Protein AF-A0A2V9ZJZ5-F1 (afdb_monomer_lite)

Radius of gyration: 17.04 Å; chains: 1; bounding box: 43×19×48 Å

pLDDT: mean 78.75, std 11.58, range [33.34, 92.88]

Sequence (158 aa):
MTIPYVQLIRSQHPTPDQVKDALLAAFSTTGESLDGSDLFRLPQSVIVFDKFEVKKVHLDGRHGWTDVSISEPSTLAGGHANLKKHSERQRLSLTWRDRDSWEITLPPDAIYLPRDIAVRILAHQLATLTDTEPKSAESKKVVLARLLKLLLEQPAAR

Structure (mmCIF, N/CA/C/O backbone):
data_AF-A0A2V9ZJZ5-F1
#
_entry.id   AF-A0A2V9ZJZ5-F1
#
loop_
_atom_site.group_PDB
_atom_site.id
_atom_site.type_symbol
_atom_site.label_atom_id
_atom_site.label_alt_id
_atom_site.label_comp_id
_atom_site.label_asym_id
_atom_site.label_entity_id
_atom_site.label_seq_id
_atom_site.pdbx_PDB_ins_code
_atom_site.Cartn_x
_atom_site.Cartn_y
_atom_site.Cartn_z
_atom_site.occupancy
_atom_site.B_iso_or_equiv
_atom_site.auth_seq_id
_atom_site.auth_comp_id
_atom_site.auth_asym_id
_atom_site.auth_atom_id
_atom_site.pdbx_PDB_model_num
ATOM 1 N N . MET A 1 1 ? 10.214 -1.611 15.076 1.00 44.72 1 MET A N 1
ATOM 2 C CA . MET A 1 1 ? 10.323 -2.324 13.787 1.00 44.72 1 MET A CA 1
ATOM 3 C C . MET A 1 1 ? 10.602 -1.297 12.704 1.00 44.72 1 MET A C 1
ATOM 5 O O . MET A 1 1 ? 9.925 -0.277 12.687 1.00 44.72 1 MET A O 1
ATOM 9 N N . THR A 1 2 ? 11.606 -1.524 11.858 1.00 46.69 2 THR A N 1
ATOM 10 C CA . THR A 1 2 ? 11.892 -0.665 10.698 1.00 46.69 2 THR A CA 1
ATOM 11 C C . THR A 1 2 ? 11.170 -1.269 9.504 1.00 46.69 2 THR A C 1
ATOM 13 O O . THR A 1 2 ? 11.517 -2.368 9.082 1.00 46.69 2 THR A O 1
ATOM 16 N N . ILE A 1 3 ? 10.136 -0.597 9.005 1.00 54.56 3 ILE A N 1
ATOM 17 C CA . ILE A 1 3 ? 9.415 -1.042 7.810 1.00 54.56 3 ILE A CA 1
ATOM 18 C C . ILE A 1 3 ? 10.317 -0.734 6.609 1.00 54.56 3 ILE A C 1
ATOM 20 O O . ILE A 1 3 ? 10.775 0.405 6.490 1.00 54.56 3 ILE A O 1
ATOM 24 N N . PRO A 1 4 ? 10.654 -1.718 5.759 1.00 54.84 4 PRO A N 1
ATOM 25 C CA . PRO A 1 4 ? 11.538 -1.477 4.632 1.00 54.84 4 PRO A CA 1
ATOM 26 C C . PRO A 1 4 ? 10.832 -0.591 3.598 1.00 54.84 4 PRO A C 1
ATOM 28 O O . PRO A 1 4 ? 9.921 -1.022 2.895 1.00 54.84 4 PRO A O 1
ATOM 31 N N . TYR A 1 5 ? 11.295 0.653 3.484 1.00 63.38 5 TYR A N 1
ATOM 32 C CA . TYR A 1 5 ? 10.848 1.623 2.473 1.00 63.38 5 TYR A CA 1
ATOM 33 C C . TYR A 1 5 ? 11.432 1.357 1.083 1.00 63.38 5 TYR A C 1
ATOM 35 O O . TYR A 1 5 ? 11.180 2.115 0.149 1.00 63.38 5 TYR A O 1
ATOM 43 N N . VAL A 1 6 ? 12.237 0.302 0.958 1.00 68.75 6 VAL A N 1
ATOM 44 C CA . VAL A 1 6 ? 12.922 -0.083 -0.269 1.00 68.75 6 VAL A CA 1
ATOM 45 C C . VAL A 1 6 ? 12.489 -1.489 -0.650 1.00 68.75 6 VAL A C 1
ATOM 47 O O . VAL A 1 6 ? 12.640 -2.414 0.148 1.00 68.75 6 VAL A O 1
ATOM 50 N N . GLN A 1 7 ? 11.953 -1.643 -1.860 1.00 79.06 7 GLN A N 1
ATOM 51 C CA . GLN A 1 7 ? 11.535 -2.939 -2.395 1.00 79.06 7 GLN A CA 1
ATOM 52 C C . GLN A 1 7 ? 12.423 -3.369 -3.552 1.00 79.06 7 GLN A C 1
ATOM 54 O O . GLN A 1 7 ? 12.624 -2.613 -4.498 1.00 79.06 7 GLN A O 1
ATOM 59 N N . LEU A 1 8 ? 12.950 -4.590 -3.467 1.00 82.31 8 LEU A N 1
ATOM 60 C CA . LEU A 1 8 ? 13.874 -5.141 -4.452 1.00 82.31 8 LEU A CA 1
ATOM 61 C C . LEU A 1 8 ? 13.121 -5.948 -5.514 1.00 82.31 8 LEU A C 1
ATOM 63 O O . LEU A 1 8 ? 12.504 -6.966 -5.203 1.00 82.31 8 LEU A O 1
ATOM 67 N N . ILE A 1 9 ? 13.253 -5.556 -6.777 1.00 83.75 9 ILE A N 1
ATOM 68 C CA . ILE A 1 9 ? 12.764 -6.310 -7.931 1.00 83.75 9 ILE A CA 1
ATOM 69 C C . ILE A 1 9 ? 13.951 -6.975 -8.619 1.00 83.75 9 ILE A C 1
ATOM 71 O O . ILE A 1 9 ? 14.846 -6.290 -9.108 1.00 83.75 9 ILE A O 1
ATOM 75 N N . ARG A 1 10 ? 13.948 -8.308 -8.701 1.00 83.88 10 ARG A N 1
ATOM 76 C CA . ARG A 1 10 ? 14.988 -9.088 -9.394 1.00 83.88 10 ARG A CA 1
ATOM 77 C C . ARG A 1 10 ? 14.640 -9.268 -10.873 1.00 83.88 10 ARG A C 1
ATOM 79 O O . ARG A 1 10 ? 14.122 -10.307 -11.271 1.00 83.88 10 ARG A O 1
ATOM 86 N N . SER A 1 11 ? 14.861 -8.228 -11.666 1.00 82.25 11 SER A N 1
ATOM 87 C CA . SER A 1 11 ? 14.733 -8.249 -13.126 1.00 82.25 11 SER A CA 1
ATOM 88 C C . SER A 1 11 ? 15.584 -7.133 -13.729 1.00 82.25 11 SER A C 1
ATOM 90 O O . SER A 1 11 ? 15.559 -6.021 -13.215 1.00 82.25 11 SER A O 1
ATOM 92 N N . GLN A 1 12 ? 16.285 -7.378 -14.841 1.00 81.12 12 GLN A N 1
ATOM 93 C CA . GLN A 1 12 ? 16.994 -6.314 -15.574 1.00 81.12 12 GLN A CA 1
ATOM 94 C C . GLN A 1 12 ? 16.017 -5.287 -16.172 1.00 81.12 12 GLN A C 1
ATOM 96 O O . GLN A 1 12 ? 16.271 -4.084 -16.153 1.00 81.12 12 GLN A O 1
ATOM 101 N N . HIS A 1 13 ? 14.869 -5.760 -16.660 1.00 84.19 13 HIS A N 1
ATOM 102 C CA . HIS A 1 13 ? 13.825 -4.944 -17.277 1.00 84.19 13 HIS A CA 1
ATOM 103 C C . HIS A 1 13 ? 12.476 -5.254 -16.614 1.00 84.19 13 HIS A C 1
ATOM 105 O O . HIS A 1 13 ? 11.685 -6.024 -17.163 1.00 84.19 13 HIS A O 1
ATOM 111 N N . PRO A 1 14 ? 12.214 -4.719 -15.407 1.00 87.00 14 PRO A N 1
ATOM 112 C CA . PRO A 1 14 ? 10.970 -4.965 -14.693 1.00 87.00 14 PRO A CA 1
ATOM 113 C C . PRO A 1 14 ? 9.760 -4.515 -15.513 1.00 87.00 14 PRO A C 1
ATOM 115 O O . PRO A 1 14 ? 9.648 -3.361 -15.930 1.00 87.00 14 PRO A O 1
ATOM 118 N N . THR A 1 15 ? 8.837 -5.445 -15.730 1.00 90.19 15 THR A N 1
ATOM 119 C CA . THR A 1 15 ? 7.534 -5.153 -16.338 1.00 90.19 15 THR A CA 1
ATOM 120 C C . THR A 1 15 ? 6.576 -4.548 -15.307 1.00 90.19 15 THR A C 1
ATOM 122 O O . THR A 1 15 ? 6.746 -4.790 -14.110 1.00 90.19 15 THR A O 1
ATOM 125 N N . PRO A 1 16 ? 5.537 -3.800 -15.730 1.00 90.25 16 PRO A N 1
ATOM 126 C CA . PRO A 1 16 ? 4.509 -3.292 -14.820 1.00 90.25 16 PRO A CA 1
ATOM 127 C C . PRO A 1 16 ? 3.927 -4.360 -13.884 1.00 90.25 16 PRO A C 1
ATOM 129 O O . PRO A 1 16 ? 3.777 -4.104 -12.692 1.00 90.25 16 PRO A O 1
ATOM 132 N N . ASP A 1 17 ? 3.671 -5.569 -14.391 1.00 88.75 17 ASP A N 1
ATOM 133 C CA . ASP A 1 17 ? 3.150 -6.674 -13.581 1.00 88.75 17 ASP A CA 1
ATOM 134 C C . ASP A 1 17 ? 4.162 -7.176 -12.548 1.00 88.75 17 ASP A C 1
ATOM 136 O O . ASP A 1 17 ? 3.800 -7.361 -11.392 1.00 88.75 17 ASP A O 1
ATOM 140 N N . GLN A 1 18 ? 5.445 -7.291 -12.902 1.00 88.69 18 GLN A N 1
ATOM 141 C CA . GLN A 1 18 ? 6.486 -7.661 -11.934 1.00 88.69 18 GLN A CA 1
ATOM 142 C C . GLN A 1 18 ? 6.653 -6.615 -10.827 1.00 88.69 18 GLN A C 1
ATOM 144 O O . GLN A 1 18 ? 6.836 -6.974 -9.665 1.00 88.69 18 GLN A O 1
ATOM 149 N N . VAL A 1 19 ? 6.584 -5.323 -11.171 1.00 89.44 19 VAL A N 1
ATOM 150 C CA . VAL A 1 19 ? 6.609 -4.237 -10.179 1.00 89.44 19 VAL A CA 1
ATOM 151 C C . VAL A 1 19 ? 5.392 -4.335 -9.260 1.00 89.44 19 VAL A C 1
ATOM 153 O O . VAL A 1 19 ? 5.528 -4.225 -8.043 1.00 89.44 19 VAL A O 1
ATOM 156 N N . LYS A 1 20 ? 4.206 -4.567 -9.834 1.00 90.12 20 LYS A N 1
ATOM 157 C CA . LYS A 1 20 ? 2.949 -4.710 -9.096 1.00 90.12 20 LYS A CA 1
ATOM 158 C C . LYS A 1 20 ? 3.024 -5.873 -8.110 1.00 90.12 20 LYS A C 1
ATOM 160 O O . LYS A 1 20 ? 2.750 -5.673 -6.932 1.00 90.12 20 LYS A O 1
ATOM 165 N N . ASP A 1 21 ? 3.435 -7.049 -8.569 1.00 89.50 21 ASP A N 1
ATOM 166 C CA . ASP A 1 21 ? 3.487 -8.258 -7.747 1.00 89.50 21 ASP A CA 1
ATOM 167 C C . ASP A 1 21 ? 4.521 -8.127 -6.621 1.00 89.50 21 ASP A C 1
ATOM 169 O O . ASP A 1 21 ? 4.237 -8.487 -5.478 1.00 89.50 21 ASP A O 1
ATOM 173 N N . ALA A 1 22 ? 5.687 -7.535 -6.904 1.00 88.69 22 ALA A N 1
ATOM 174 C CA . ALA A 1 22 ? 6.704 -7.264 -5.889 1.00 88.69 22 ALA A CA 1
ATOM 175 C C . ALA A 1 22 ? 6.194 -6.303 -4.801 1.00 88.69 22 ALA A C 1
ATOM 177 O O . ALA A 1 22 ? 6.396 -6.548 -3.611 1.00 88.69 22 ALA A O 1
ATOM 178 N N . LEU A 1 23 ? 5.498 -5.231 -5.196 1.00 88.62 23 LEU A N 1
ATOM 179 C CA . LEU A 1 23 ? 4.912 -4.275 -4.256 1.00 88.62 23 LEU A CA 1
ATOM 180 C C . LEU A 1 23 ? 3.775 -4.897 -3.438 1.00 88.62 23 LEU A C 1
ATOM 182 O O . LEU A 1 23 ? 3.752 -4.740 -2.221 1.00 88.62 23 LEU A O 1
ATOM 186 N N . LEU A 1 24 ? 2.866 -5.646 -4.067 1.00 88.62 24 LEU A N 1
ATOM 187 C CA . LEU A 1 24 ? 1.773 -6.327 -3.366 1.00 88.62 24 LEU A CA 1
ATOM 188 C C . LEU A 1 24 ? 2.288 -7.357 -2.354 1.00 88.62 24 LEU A C 1
ATOM 190 O O . LEU A 1 24 ? 1.780 -7.414 -1.231 1.00 88.62 24 LEU A O 1
ATOM 194 N N . ALA A 1 25 ? 3.317 -8.129 -2.713 1.00 87.38 25 ALA A N 1
ATOM 195 C CA . ALA A 1 25 ? 3.971 -9.054 -1.791 1.00 87.38 25 ALA A CA 1
ATOM 196 C C . ALA A 1 25 ? 4.573 -8.307 -0.591 1.00 87.38 25 ALA A C 1
ATOM 198 O O . ALA A 1 25 ? 4.334 -8.679 0.556 1.00 87.38 25 ALA A O 1
ATOM 199 N N . ALA A 1 26 ? 5.274 -7.199 -0.842 1.00 86.56 26 ALA A N 1
ATOM 200 C CA . ALA A 1 26 ? 5.865 -6.376 0.206 1.00 86.56 26 ALA A CA 1
ATOM 201 C C . ALA A 1 26 ? 4.833 -5.757 1.160 1.00 86.56 26 ALA A C 1
ATOM 203 O O . ALA A 1 26 ? 5.027 -5.762 2.381 1.00 86.56 26 ALA A O 1
ATOM 204 N N . PHE A 1 27 ? 3.731 -5.234 0.618 1.00 87.81 27 PHE A N 1
ATOM 205 C CA . PHE A 1 27 ? 2.635 -4.689 1.418 1.00 87.81 27 PHE A CA 1
ATOM 206 C C . PHE A 1 27 ? 1.980 -5.781 2.265 1.00 87.81 27 PHE A C 1
ATOM 208 O O . PHE A 1 27 ? 1.666 -5.548 3.432 1.00 87.81 27 PHE A O 1
ATOM 215 N N . SER A 1 28 ? 1.856 -6.991 1.716 1.00 85.62 28 SER A N 1
ATOM 216 C CA . SER A 1 28 ? 1.311 -8.138 2.439 1.00 85.62 28 SER A CA 1
ATOM 217 C C . SER A 1 28 ? 2.207 -8.565 3.601 1.00 85.62 28 SER A C 1
ATOM 219 O O . SER A 1 28 ? 1.735 -8.639 4.732 1.00 85.62 28 SER A O 1
ATOM 221 N N . THR A 1 29 ? 3.513 -8.727 3.368 1.00 86.00 29 THR A N 1
ATOM 222 C CA . THR A 1 29 ? 4.490 -9.043 4.427 1.00 86.00 29 THR A CA 1
ATOM 223 C C . THR A 1 29 ? 4.548 -7.959 5.505 1.00 86.00 29 THR A C 1
ATOM 225 O O . THR A 1 29 ? 4.664 -8.256 6.697 1.00 86.00 29 THR A O 1
ATOM 228 N N . THR A 1 30 ? 4.445 -6.688 5.105 1.00 83.44 30 THR A N 1
ATOM 229 C CA . THR A 1 30 ? 4.399 -5.564 6.050 1.00 83.44 30 THR A CA 1
ATOM 230 C C . THR A 1 30 ? 3.140 -5.637 6.907 1.00 83.44 30 THR A C 1
ATOM 232 O O . THR A 1 30 ? 3.226 -5.493 8.122 1.00 83.44 30 THR A O 1
ATOM 235 N N . GLY A 1 31 ? 1.985 -5.907 6.297 1.00 81.94 31 GLY A N 1
ATOM 236 C CA . GLY A 1 31 ? 0.722 -6.072 7.008 1.00 81.94 31 GLY A CA 1
ATOM 237 C C . GLY A 1 31 ? 0.731 -7.244 7.983 1.00 81.94 31 GLY A C 1
ATOM 238 O O . GLY A 1 31 ? 0.342 -7.072 9.131 1.00 81.94 31 GLY A O 1
ATOM 239 N N . GLU A 1 32 ? 1.251 -8.401 7.581 1.00 82.06 32 GLU A N 1
ATOM 240 C CA . GLU A 1 32 ? 1.425 -9.549 8.482 1.00 82.06 32 GLU A CA 1
ATOM 241 C C . GLU A 1 32 ? 2.334 -9.221 9.673 1.00 82.06 32 GLU A C 1
ATOM 243 O O . GLU A 1 32 ? 2.041 -9.608 10.798 1.00 82.06 32 GLU A O 1
ATOM 248 N N . SER A 1 33 ? 3.393 -8.434 9.461 1.00 80.94 33 SER A N 1
ATOM 249 C CA . SER A 1 33 ? 4.265 -7.975 10.554 1.00 80.94 33 SER A CA 1
ATOM 250 C C . SER A 1 33 ? 3.591 -6.959 11.487 1.00 80.94 33 SER A C 1
ATOM 252 O O . SER A 1 33 ? 4.044 -6.763 12.616 1.00 80.94 33 SER A O 1
ATOM 254 N N . LEU A 1 34 ? 2.538 -6.283 11.018 1.00 79.19 34 LEU A N 1
ATOM 255 C CA . LEU A 1 34 ? 1.736 -5.347 11.806 1.00 79.19 34 LEU A CA 1
ATOM 256 C C . LEU A 1 34 ? 0.597 -6.039 12.560 1.00 79.19 34 LEU A C 1
ATOM 258 O O . LEU A 1 34 ? -0.036 -5.396 13.400 1.00 79.19 34 LEU A O 1
ATOM 262 N N . ASP A 1 35 ? 0.351 -7.325 12.306 1.00 72.44 35 ASP A N 1
ATOM 263 C CA . ASP A 1 35 ? -0.625 -8.098 13.062 1.00 72.44 35 ASP A CA 1
ATOM 264 C C . ASP A 1 35 ? -0.204 -8.157 14.543 1.00 72.44 35 ASP A C 1
ATOM 266 O O . ASP A 1 35 ? 0.938 -8.470 14.883 1.00 72.44 35 ASP A O 1
ATOM 270 N N . GLY A 1 36 ? -1.099 -7.733 15.437 1.00 69.44 36 GLY A N 1
ATOM 271 C CA . GLY A 1 36 ? -0.812 -7.549 16.867 1.00 69.44 36 GLY A CA 1
ATOM 272 C C . GLY A 1 36 ? -0.088 -6.247 17.268 1.00 69.44 36 GLY A C 1
ATOM 273 O O . GLY A 1 36 ? 0.028 -5.969 18.462 1.00 69.44 36 GLY A O 1
ATOM 274 N N . SER A 1 37 ? 0.353 -5.403 16.327 1.00 74.00 37 SER A N 1
ATOM 275 C CA . SER A 1 37 ? 0.897 -4.064 16.635 1.00 74.00 37 SER A CA 1
ATOM 276 C C . SER A 1 37 ? -0.226 -3.043 16.848 1.00 74.00 37 SER A C 1
ATOM 278 O O . SER A 1 37 ? -1.245 -3.122 16.175 1.00 74.00 37 SER A O 1
ATOM 280 N N . ASP A 1 38 ? -0.066 -2.048 17.734 1.00 73.44 38 ASP A N 1
ATOM 281 C CA . ASP A 1 38 ? -1.057 -0.963 17.905 1.00 73.44 38 ASP A CA 1
ATOM 282 C C . ASP A 1 38 ? -0.921 0.071 16.770 1.00 73.44 38 ASP A C 1
ATOM 284 O O . ASP A 1 38 ? -0.036 0.931 16.799 1.00 73.44 38 ASP A O 1
ATOM 288 N N . LEU A 1 39 ? -1.822 -0.004 15.782 1.00 73.94 39 LEU A N 1
ATOM 289 C CA . LEU A 1 39 ? -1.851 0.868 14.596 1.00 73.94 39 LEU A CA 1
ATOM 290 C C . LEU A 1 39 ? -1.971 2.358 14.967 1.00 73.94 39 LEU A C 1
ATOM 292 O O . LEU A 1 39 ? -1.525 3.216 14.211 1.00 73.94 39 LEU A O 1
ATOM 296 N N . PHE A 1 40 ? -2.524 2.685 16.141 1.00 69.12 40 PHE A N 1
ATOM 297 C CA . PHE A 1 40 ? -2.648 4.068 16.615 1.00 69.12 40 PHE A CA 1
ATOM 298 C C . PHE A 1 40 ? -1.348 4.655 17.163 1.00 69.12 40 PHE A C 1
ATOM 300 O O . PHE A 1 40 ? -1.273 5.862 17.388 1.00 69.12 40 PHE A O 1
ATOM 307 N N . ARG A 1 41 ? -0.343 3.815 17.427 1.00 74.56 41 ARG A N 1
ATOM 308 C CA . ARG A 1 41 ? 0.961 4.232 17.964 1.00 74.56 41 ARG A CA 1
ATOM 309 C C . ARG A 1 41 ? 2.045 4.279 16.892 1.00 74.56 41 ARG A C 1
ATOM 311 O O . ARG A 1 41 ? 3.193 4.579 17.216 1.00 74.56 41 ARG A O 1
ATOM 318 N N . LEU A 1 42 ? 1.698 3.973 15.643 1.00 75.25 42 LEU A N 1
ATOM 319 C CA . LEU A 1 42 ? 2.632 4.052 14.532 1.00 75.25 42 LEU A CA 1
ATOM 320 C C . LEU A 1 42 ? 2.934 5.523 14.212 1.00 75.25 42 LEU A C 1
ATOM 322 O O . LEU A 1 42 ? 2.009 6.335 14.151 1.00 75.25 42 LEU A O 1
ATOM 326 N N . PRO A 1 43 ? 4.214 5.885 14.015 1.00 74.75 43 PRO A N 1
ATOM 327 C CA . PRO A 1 43 ? 4.577 7.234 13.595 1.00 74.75 43 PRO A CA 1
ATOM 328 C C . PRO A 1 43 ? 4.192 7.519 12.134 1.00 74.75 43 PRO A C 1
ATOM 330 O O . PRO A 1 43 ? 4.063 8.682 11.763 1.00 74.75 43 PRO A O 1
ATOM 333 N N . GLN A 1 44 ? 4.006 6.483 11.311 1.00 79.31 44 GLN A N 1
ATOM 334 C CA . GLN A 1 44 ? 3.577 6.593 9.916 1.00 79.31 44 GLN A CA 1
ATOM 335 C C . GLN A 1 44 ? 2.052 6.517 9.772 1.00 79.31 44 GLN A C 1
ATOM 337 O O . GLN A 1 44 ? 1.365 5.867 10.561 1.00 79.31 44 GLN A O 1
ATOM 342 N N . SER A 1 45 ? 1.529 7.124 8.706 1.00 80.88 45 SER A N 1
ATOM 343 C CA . SER A 1 45 ? 0.116 7.005 8.335 1.00 80.88 45 SER A CA 1
ATOM 344 C C . SER A 1 45 ? -0.146 5.663 7.656 1.00 80.88 45 SER A C 1
ATOM 346 O O . SER A 1 45 ? 0.568 5.284 6.732 1.00 80.88 45 SER A O 1
ATOM 348 N N . VAL A 1 46 ? -1.192 4.948 8.060 1.00 82.75 46 VAL A N 1
ATOM 349 C CA . VAL A 1 46 ? -1.598 3.695 7.413 1.00 82.75 46 VAL A CA 1
ATOM 350 C C . VAL A 1 46 ? -2.573 4.014 6.283 1.00 82.75 46 VAL A C 1
ATOM 352 O O . VAL A 1 46 ? -3.650 4.553 6.516 1.00 82.75 46 VAL A O 1
ATOM 355 N N . ILE A 1 47 ? -2.200 3.693 5.052 1.00 84.06 47 ILE A N 1
ATOM 356 C CA . ILE A 1 47 ? -2.999 3.857 3.840 1.00 84.06 47 ILE A CA 1
ATOM 357 C C . ILE A 1 47 ? -3.538 2.486 3.434 1.00 84.06 47 ILE A C 1
ATOM 359 O O . ILE A 1 47 ? -2.798 1.621 2.975 1.00 84.06 47 ILE A O 1
ATOM 363 N N . VAL A 1 48 ? -4.843 2.299 3.588 1.00 85.38 48 VAL A N 1
ATOM 364 C CA . VAL A 1 48 ? -5.564 1.104 3.150 1.00 85.38 48 VAL A CA 1
ATOM 365 C C . VAL A 1 48 ? -6.095 1.330 1.743 1.00 85.38 48 VAL A C 1
ATOM 367 O O . VAL A 1 48 ? -6.758 2.338 1.511 1.00 85.38 48 VAL A O 1
ATOM 370 N N . PHE A 1 49 ? -5.840 0.409 0.819 1.00 85.94 49 PHE A N 1
ATOM 371 C CA . PHE A 1 49 ? -6.278 0.521 -0.575 1.00 85.94 49 PHE A CA 1
ATOM 372 C C . PHE A 1 49 ? -7.091 -0.695 -1.030 1.00 85.94 49 PHE A C 1
ATOM 374 O O . PHE A 1 49 ? -6.872 -1.808 -0.551 1.00 85.94 49 PHE A O 1
ATOM 381 N N . ASP A 1 50 ? -8.007 -0.482 -1.981 1.00 82.94 50 ASP A N 1
ATOM 382 C CA . ASP A 1 50 ? -8.798 -1.561 -2.596 1.00 82.94 50 ASP A CA 1
ATOM 383 C C . ASP A 1 50 ? -8.094 -2.140 -3.831 1.00 82.94 50 ASP A C 1
ATOM 385 O O . ASP A 1 50 ? -7.811 -3.334 -3.903 1.00 82.94 50 ASP A O 1
ATOM 389 N N . LYS A 1 51 ? -7.725 -1.272 -4.782 1.00 84.50 51 LYS A N 1
ATOM 390 C CA . LYS A 1 51 ? -6.982 -1.656 -5.991 1.00 84.50 51 LYS A CA 1
ATOM 391 C C . LYS A 1 51 ? -5.641 -0.942 -6.065 1.00 84.50 51 LYS A C 1
ATOM 393 O O . LYS A 1 51 ? -5.558 0.268 -5.839 1.00 84.50 51 LYS A O 1
ATOM 398 N N . PHE A 1 52 ? -4.618 -1.695 -6.454 1.00 88.25 52 PHE A N 1
ATOM 399 C CA . PHE A 1 52 ? -3.277 -1.201 -6.738 1.00 88.25 52 PHE A CA 1
ATOM 400 C C . PHE A 1 52 ? -2.891 -1.572 -8.167 1.00 88.25 52 PHE A C 1
ATOM 402 O O . PHE A 1 52 ? -2.905 -2.745 -8.542 1.00 88.25 52 PHE A O 1
ATOM 409 N N . GLU A 1 53 ? -2.541 -0.573 -8.968 1.00 90.00 53 GLU A N 1
ATOM 410 C CA . GLU A 1 53 ? -2.186 -0.769 -10.369 1.00 90.00 53 GLU A CA 1
ATOM 411 C C . GLU A 1 53 ? -0.867 -0.081 -10.689 1.00 90.00 53 GLU A C 1
ATOM 413 O O . GLU A 1 53 ? -0.662 1.083 -10.353 1.00 90.00 53 GLU A O 1
ATOM 418 N N . VAL A 1 54 ? 0.001 -0.772 -11.423 1.00 91.12 54 VAL A N 1
ATOM 419 C CA . VAL A 1 54 ? 1.181 -0.163 -12.035 1.00 91.12 54 VAL A CA 1
ATOM 420 C C . VAL A 1 54 ? 0.839 0.178 -13.478 1.00 91.12 54 VAL A C 1
ATOM 422 O O . VAL A 1 54 ? 0.574 -0.703 -14.291 1.00 91.12 54 VAL A O 1
ATOM 425 N N . LYS A 1 55 ? 0.805 1.471 -13.801 1.00 91.56 55 LYS A N 1
ATOM 426 C CA . LYS A 1 55 ? 0.395 1.966 -15.121 1.00 91.56 55 LYS A CA 1
ATOM 427 C C . LYS A 1 55 ? 1.525 1.922 -16.130 1.00 91.56 55 LYS A C 1
ATOM 429 O O . LYS A 1 55 ? 1.301 1.615 -17.297 1.00 91.56 55 LYS A O 1
ATOM 434 N N . LYS A 1 56 ? 2.727 2.286 -15.697 1.00 91.25 56 LYS A N 1
ATOM 435 C CA . LYS A 1 56 ? 3.884 2.404 -16.576 1.00 91.25 56 LYS A CA 1
ATOM 436 C C . LYS A 1 56 ? 5.155 2.264 -15.770 1.00 91.25 56 LYS A C 1
ATOM 438 O O . LY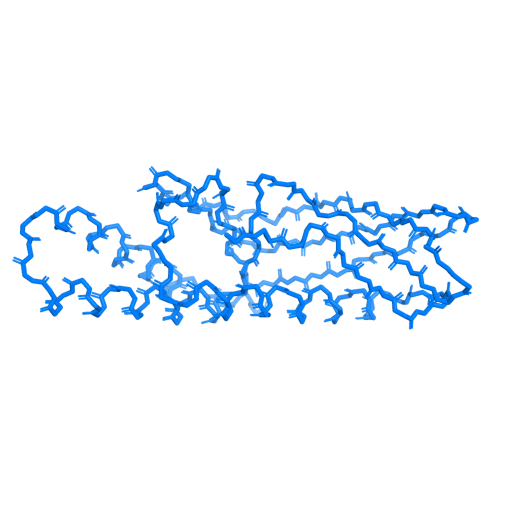S A 1 56 ? 5.258 2.859 -14.707 1.00 91.25 56 LYS A O 1
ATOM 443 N N . VAL A 1 57 ? 6.123 1.562 -16.344 1.00 92.25 57 VAL A N 1
ATOM 444 C CA . VAL A 1 57 ? 7.505 1.525 -15.872 1.00 92.25 57 VAL A CA 1
ATOM 445 C C . VAL A 1 57 ? 8.370 2.184 -16.937 1.00 92.25 57 VAL A C 1
ATOM 447 O O . VAL A 1 57 ? 8.244 1.883 -18.126 1.00 92.25 57 VAL A O 1
ATOM 450 N N . HIS A 1 58 ? 9.208 3.123 -16.524 1.00 92.56 58 HIS A N 1
ATOM 451 C CA . HIS A 1 58 ? 10.166 3.800 -17.381 1.00 92.56 58 HIS A CA 1
ATOM 452 C C . HIS A 1 58 ? 11.556 3.644 -16.783 1.00 92.56 58 HIS A C 1
ATOM 454 O O . HIS A 1 58 ? 11.766 3.977 -15.620 1.00 92.56 58 HIS A O 1
ATOM 460 N N . LEU A 1 59 ? 12.490 3.135 -17.579 1.00 90.94 59 LEU A N 1
ATOM 461 C CA . LEU A 1 59 ? 13.864 2.869 -17.172 1.00 90.94 59 LEU A CA 1
ATOM 462 C C . LEU A 1 59 ? 14.788 3.666 -18.090 1.00 90.94 59 LEU A C 1
ATOM 464 O O . LEU A 1 59 ? 14.652 3.586 -19.311 1.00 90.94 59 LEU A O 1
ATOM 468 N N . ASP A 1 60 ? 15.709 4.415 -17.496 1.00 88.44 60 ASP A N 1
ATOM 469 C CA . ASP A 1 60 ? 16.726 5.212 -18.172 1.00 88.44 60 ASP A CA 1
ATOM 470 C C . ASP A 1 60 ? 18.091 5.004 -17.492 1.00 88.44 60 ASP A C 1
ATOM 472 O O . ASP A 1 60 ? 18.413 5.560 -16.433 1.00 88.44 60 ASP A O 1
ATO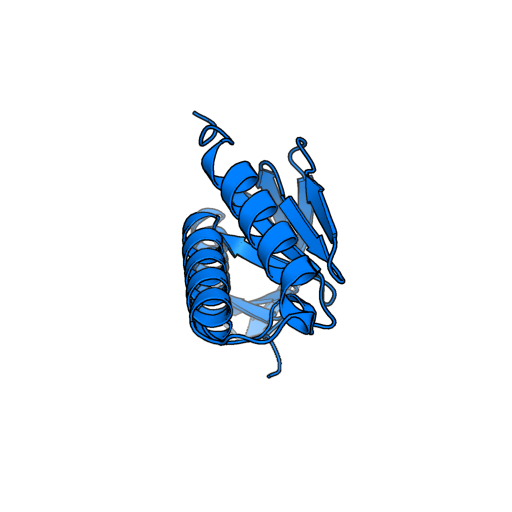M 476 N N . GLY A 1 61 ? 18.894 4.118 -18.083 1.00 87.81 61 GLY A N 1
ATOM 477 C CA . GLY A 1 61 ? 20.191 3.721 -17.545 1.00 87.81 61 GLY A CA 1
ATOM 478 C C . GLY A 1 61 ? 20.072 3.096 -16.153 1.00 87.81 61 GLY A C 1
ATOM 479 O O . GLY A 1 61 ? 19.559 1.992 -16.002 1.00 87.81 61 GLY A O 1
ATOM 480 N N . ARG A 1 62 ? 20.590 3.795 -15.135 1.00 89.88 62 ARG A N 1
ATOM 481 C CA . ARG A 1 62 ? 20.588 3.347 -13.727 1.00 89.88 62 ARG A CA 1
ATOM 482 C C . ARG A 1 62 ? 19.440 3.917 -12.894 1.00 89.88 62 ARG A C 1
ATOM 484 O O . ARG A 1 62 ? 19.370 3.654 -11.696 1.00 89.88 62 ARG A O 1
ATOM 491 N N . HIS A 1 63 ? 18.568 4.709 -13.503 1.00 90.62 63 HIS A N 1
ATOM 492 C CA . HIS A 1 63 ? 17.426 5.312 -12.835 1.00 90.62 63 HIS A CA 1
ATOM 493 C C . HIS A 1 63 ? 16.157 4.986 -13.604 1.00 90.62 63 HIS A C 1
ATOM 495 O O . HIS A 1 63 ? 16.177 4.629 -14.777 1.00 90.62 63 HIS A O 1
ATOM 501 N N . GLY A 1 64 ? 15.029 5.094 -12.934 1.00 91.25 64 GLY A N 1
ATOM 502 C CA . GLY A 1 64 ? 13.742 4.887 -13.548 1.00 91.25 64 GLY A CA 1
ATOM 503 C C . GLY A 1 64 ? 12.642 5.405 -12.655 1.00 91.25 64 GLY A C 1
ATOM 504 O O . GLY A 1 64 ? 12.868 5.908 -11.553 1.00 91.25 64 GLY A O 1
ATOM 505 N N . TRP A 1 65 ? 11.424 5.263 -13.132 1.00 92.50 65 TRP A N 1
ATOM 506 C CA . TRP A 1 65 ? 10.248 5.541 -12.342 1.00 92.50 65 TRP A CA 1
ATOM 507 C C . TRP A 1 65 ? 9.102 4.650 -12.778 1.00 92.50 65 TRP A C 1
ATOM 509 O O . TRP A 1 65 ? 9.048 4.154 -13.906 1.00 92.50 65 TRP A O 1
ATOM 519 N N . THR A 1 66 ? 8.166 4.461 -11.865 1.00 92.88 66 THR A N 1
ATOM 520 C CA . THR A 1 66 ? 6.926 3.756 -12.129 1.00 92.88 66 THR A CA 1
ATOM 521 C C . THR A 1 66 ? 5.747 4.620 -11.711 1.00 92.88 66 THR A C 1
ATOM 523 O O . THR A 1 66 ? 5.730 5.159 -10.606 1.00 92.88 66 THR A O 1
ATOM 526 N N . ASP A 1 67 ? 4.769 4.775 -12.600 1.00 92.81 67 ASP A N 1
ATOM 527 C CA . ASP A 1 67 ? 3.504 5.432 -12.272 1.00 92.81 67 ASP A CA 1
ATOM 528 C C . ASP A 1 67 ? 2.562 4.374 -11.693 1.00 92.81 67 ASP A C 1
ATOM 530 O O . ASP A 1 67 ? 2.229 3.387 -12.358 1.00 92.81 67 ASP A O 1
ATOM 534 N N . VAL A 1 68 ? 2.131 4.582 -10.454 1.00 90.19 68 VAL A N 1
ATOM 535 C CA . VAL A 1 68 ? 1.208 3.706 -9.733 1.00 90.19 68 VAL A CA 1
ATOM 536 C C . VAL A 1 68 ? -0.111 4.424 -9.486 1.00 90.19 68 VAL A C 1
ATOM 538 O O . VAL A 1 68 ? -0.156 5.643 -9.322 1.00 90.19 68 VAL A O 1
ATOM 541 N N . SER A 1 69 ? -1.201 3.668 -9.495 1.00 88.06 69 SER A N 1
ATOM 542 C CA . SER A 1 69 ? -2.552 4.144 -9.218 1.00 88.06 69 SER A CA 1
ATOM 543 C C . SER A 1 69 ? -3.092 3.369 -8.029 1.00 88.06 69 SER A C 1
ATOM 545 O O . SER A 1 69 ? -3.179 2.142 -8.068 1.00 88.06 69 SER A O 1
ATOM 547 N N . ILE A 1 70 ? -3.463 4.096 -6.985 1.00 85.50 70 ILE A N 1
ATOM 548 C CA . ILE A 1 70 ? -4.036 3.554 -5.758 1.00 85.50 70 ILE A CA 1
ATOM 549 C C . ILE A 1 70 ? -5.499 3.975 -5.740 1.00 85.50 70 ILE A C 1
ATOM 551 O O . ILE A 1 70 ? -5.807 5.160 -5.875 1.00 85.50 70 ILE A O 1
ATOM 555 N N . SER A 1 71 ? -6.417 3.018 -5.661 1.00 78.50 71 SER A N 1
ATOM 556 C CA . SER A 1 71 ? -7.854 3.305 -5.685 1.00 78.50 71 SER A CA 1
ATOM 557 C C . SER A 1 71 ? -8.421 3.353 -4.275 1.00 78.50 71 SER A C 1
ATOM 559 O O . SER A 1 71 ? -8.161 2.460 -3.470 1.00 78.50 71 SER A O 1
ATOM 561 N N . GLU A 1 72 ? -9.210 4.400 -4.026 1.00 66.56 72 GLU A N 1
ATOM 562 C CA . GLU A 1 72 ? -9.975 4.619 -2.794 1.00 66.56 72 GLU A CA 1
ATOM 563 C C . GLU A 1 72 ? -9.164 4.481 -1.489 1.00 66.56 72 GLU A C 1
ATOM 565 O O . GLU A 1 72 ? -9.536 3.699 -0.609 1.00 66.56 72 GLU A O 1
ATOM 570 N N . PRO A 1 73 ? -8.052 5.225 -1.332 1.00 64.25 73 PRO A N 1
ATOM 571 C CA . PRO A 1 73 ? -7.241 5.129 -0.136 1.00 64.25 73 PRO A CA 1
ATOM 572 C C . PRO A 1 73 ? -8.023 5.603 1.100 1.00 64.25 73 PRO A C 1
ATOM 574 O O . PRO A 1 73 ? -8.423 6.764 1.220 1.00 64.25 73 PRO A O 1
ATOM 577 N N . SER A 1 74 ? -8.201 4.709 2.068 1.00 68.69 74 SER A N 1
ATOM 578 C CA . SER A 1 74 ? -8.583 5.074 3.432 1.00 68.69 74 SER A CA 1
ATOM 579 C C . SER A 1 74 ? -7.315 5.306 4.241 1.00 68.69 74 SER A C 1
ATOM 581 O O . SER A 1 74 ? -6.470 4.424 4.336 1.00 68.69 74 SER A O 1
ATOM 583 N N . THR A 1 75 ? -7.157 6.486 4.831 1.00 71.94 75 THR A N 1
ATOM 584 C CA . THR A 1 75 ? -5.992 6.814 5.657 1.00 71.94 75 THR A CA 1
ATOM 585 C C . THR A 1 75 ? -6.353 6.718 7.133 1.00 71.94 75 THR A C 1
ATOM 587 O O . THR A 1 75 ? -7.328 7.317 7.583 1.00 71.94 75 THR A O 1
ATOM 590 N N . LEU A 1 76 ? -5.541 6.005 7.903 1.00 69.06 76 LEU A N 1
ATOM 591 C CA . LEU A 1 76 ? -5.561 5.986 9.356 1.00 69.06 76 LEU A CA 1
ATOM 592 C C . LEU A 1 76 ? -4.276 6.652 9.859 1.00 69.06 76 LEU A C 1
ATOM 594 O O . LEU A 1 76 ? -3.184 6.114 9.695 1.00 69.06 76 LEU A O 1
ATOM 598 N N . ALA A 1 77 ? -4.406 7.826 10.471 1.00 67.38 77 ALA A N 1
ATOM 599 C CA . ALA A 1 77 ? -3.285 8.570 11.039 1.00 67.38 77 ALA A CA 1
ATOM 600 C C . ALA A 1 77 ? -3.661 9.112 12.423 1.00 67.38 77 ALA A C 1
ATOM 602 O O . ALA A 1 77 ? -4.698 9.756 12.582 1.00 67.38 77 ALA A O 1
ATOM 603 N N . GLY A 1 78 ? -2.834 8.833 13.436 1.00 59.12 78 GLY A N 1
ATOM 604 C CA . GLY A 1 78 ? -2.939 9.450 14.765 1.00 59.12 78 GLY A CA 1
ATOM 605 C C . GLY A 1 78 ? -4.302 9.328 15.462 1.00 59.12 78 GLY A C 1
ATOM 606 O O . GLY A 1 78 ? -4.713 10.264 16.136 1.00 59.12 78 GLY A O 1
ATOM 607 N N . GLY A 1 79 ? -5.042 8.224 15.288 1.00 60.75 79 GLY A N 1
ATOM 608 C CA . GLY A 1 79 ?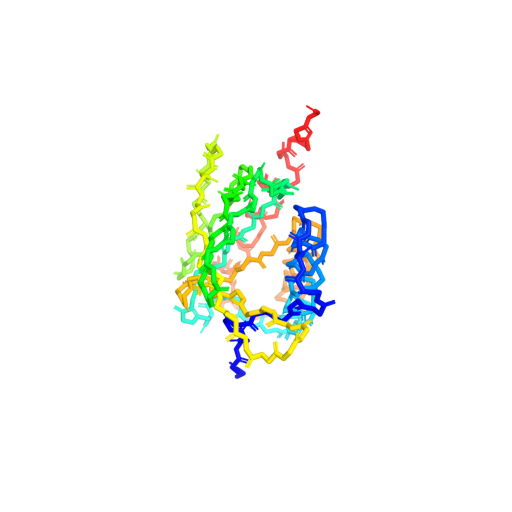 -6.387 8.089 15.880 1.00 60.75 79 GLY A CA 1
ATOM 609 C C . GLY A 1 79 ? -7.540 8.508 14.977 1.00 60.75 79 GLY A C 1
ATOM 610 O O . GLY A 1 79 ? -8.695 8.292 15.336 1.00 60.75 79 GLY A O 1
ATOM 611 N N . HIS A 1 80 ? -7.250 9.062 13.802 1.00 60.16 80 HIS A N 1
ATOM 612 C CA . HIS A 1 80 ? -8.256 9.563 12.881 1.00 60.16 80 HIS A CA 1
ATOM 613 C C . HIS A 1 80 ? -8.284 8.741 11.596 1.00 60.16 80 HIS A C 1
ATOM 615 O O . HIS A 1 80 ? -7.271 8.546 10.927 1.00 60.16 80 HIS A O 1
ATOM 621 N N . ALA A 1 81 ? -9.484 8.275 11.263 1.00 63.88 81 ALA A N 1
ATOM 622 C CA . ALA A 1 81 ? -9.813 7.681 9.981 1.00 63.88 81 ALA A CA 1
ATOM 623 C C . ALA A 1 81 ? -10.264 8.791 9.028 1.00 63.88 81 ALA A C 1
ATOM 625 O O . ALA A 1 81 ? -11.254 9.471 9.310 1.00 63.88 81 ALA A O 1
ATOM 626 N N . ASN A 1 82 ? -9.569 8.967 7.909 1.00 67.50 82 ASN A N 1
ATOM 627 C CA . ASN A 1 82 ? -10.013 9.823 6.821 1.00 67.50 82 ASN A CA 1
ATOM 628 C C . ASN A 1 82 ? -10.224 8.991 5.555 1.00 67.50 82 ASN A C 1
ATOM 630 O O . ASN A 1 82 ? -9.367 8.207 5.155 1.00 67.50 82 ASN A O 1
ATOM 634 N N . LEU A 1 83 ? -11.377 9.173 4.924 1.00 63.53 83 LEU A N 1
ATOM 635 C CA . LEU A 1 83 ? -11.737 8.495 3.687 1.00 63.53 83 LEU A CA 1
ATOM 636 C C . LEU A 1 83 ? -11.433 9.417 2.518 1.00 63.53 83 LEU A C 1
ATOM 638 O O . LEU A 1 83 ? -12.115 10.428 2.329 1.00 63.53 83 LEU A O 1
ATOM 642 N N . LYS A 1 84 ? -10.464 9.046 1.685 1.00 63.62 84 LYS A N 1
ATOM 643 C CA . LYS A 1 84 ? -10.302 9.677 0.380 1.00 63.62 84 LYS A CA 1
ATOM 644 C C . LYS A 1 84 ? -10.978 8.796 -0.666 1.00 63.62 84 LYS A C 1
ATOM 646 O O . LYS A 1 84 ? -10.493 7.734 -1.028 1.00 63.62 84 LYS A O 1
ATOM 651 N N . LYS A 1 85 ? -12.106 9.270 -1.199 1.00 57.69 85 LYS A N 1
ATOM 652 C CA . LYS A 1 85 ? -12.843 8.602 -2.290 1.00 57.69 85 LYS A CA 1
ATOM 653 C C . LYS A 1 85 ? -12.235 8.821 -3.687 1.00 57.69 85 LYS A C 1
ATOM 655 O O . LYS A 1 85 ? -12.920 8.625 -4.682 1.00 57.69 85 LYS A O 1
ATOM 660 N N . HIS A 1 86 ? -10.992 9.292 -3.792 1.00 65.25 86 HIS A N 1
ATOM 661 C CA . HIS A 1 86 ? -10.354 9.550 -5.085 1.00 65.25 86 HIS A CA 1
ATOM 662 C C . HIS A 1 86 ? -9.198 8.586 -5.313 1.00 65.25 86 HIS A C 1
ATOM 664 O O . HIS A 1 86 ? -8.453 8.290 -4.386 1.00 65.25 86 HIS A O 1
ATOM 670 N N . SER A 1 87 ? -9.032 8.112 -6.550 1.00 74.00 87 SER A N 1
ATOM 671 C CA . SER A 1 87 ? -7.807 7.405 -6.911 1.00 74.00 87 SER A CA 1
ATOM 672 C C . SER A 1 87 ? -6.632 8.379 -6.870 1.00 74.00 87 SER A C 1
ATOM 674 O O . SER A 1 87 ? -6.705 9.476 -7.427 1.00 74.00 87 SER A O 1
ATOM 676 N N . GLU A 1 88 ? -5.559 7.974 -6.203 1.00 80.94 88 GLU A N 1
ATOM 677 C CA . GLU A 1 88 ? -4.319 8.728 -6.117 1.00 80.94 88 GLU A CA 1
ATOM 678 C C . GLU A 1 88 ? -3.306 8.123 -7.088 1.00 80.94 88 GLU A C 1
ATOM 680 O O . GLU A 1 88 ? -3.040 6.919 -7.063 1.00 80.94 88 GLU A O 1
ATOM 685 N N . ARG A 1 89 ? -2.754 8.958 -7.973 1.00 85.50 89 ARG A N 1
ATOM 686 C CA . ARG A 1 89 ? -1.637 8.567 -8.833 1.00 85.50 89 ARG A CA 1
ATOM 687 C C . ARG A 1 89 ? -0.346 9.060 -8.218 1.00 85.50 89 ARG A C 1
ATOM 689 O O . ARG A 1 89 ? -0.213 10.249 -7.943 1.00 85.50 89 ARG A O 1
ATOM 696 N N . GLN A 1 90 ? 0.603 8.154 -8.061 1.00 87.25 90 GLN A N 1
ATOM 697 C CA . GLN A 1 90 ? 1.915 8.455 -7.514 1.00 87.25 90 GLN A CA 1
ATOM 698 C C . GLN A 1 90 ? 2.994 7.974 -8.472 1.00 87.25 90 GLN A C 1
ATOM 700 O O . GLN A 1 90 ? 2.834 6.968 -9.161 1.00 87.25 90 GLN A O 1
ATOM 705 N N . ARG A 1 91 ? 4.109 8.699 -8.505 1.00 90.38 91 ARG A N 1
ATOM 706 C CA . ARG A 1 91 ? 5.309 8.277 -9.217 1.00 90.38 91 ARG A CA 1
ATOM 707 C C . ARG A 1 91 ? 6.328 7.802 -8.197 1.00 90.38 91 ARG A C 1
ATOM 709 O O . ARG A 1 91 ? 6.759 8.590 -7.361 1.00 90.38 91 ARG A O 1
ATOM 716 N N . LEU A 1 92 ? 6.709 6.533 -8.282 1.00 90.38 92 LEU A N 1
ATOM 717 C CA . LEU A 1 92 ? 7.732 5.942 -7.427 1.00 90.38 92 LEU A CA 1
ATOM 718 C C . LEU A 1 92 ? 9.051 5.864 -8.187 1.00 90.38 92 LEU A C 1
ATOM 720 O O . LEU A 1 92 ? 9.077 5.484 -9.360 1.00 90.38 92 LEU A O 1
ATOM 724 N N . SER A 1 93 ? 10.140 6.222 -7.517 1.00 90.31 93 SER A N 1
ATOM 725 C CA . SER A 1 93 ? 11.483 6.159 -8.091 1.00 90.31 93 SER A CA 1
ATOM 726 C C . SER A 1 93 ? 12.006 4.727 -8.086 1.00 90.31 93 SER A C 1
ATOM 728 O O . SER A 1 93 ? 11.840 4.003 -7.104 1.00 90.31 93 SER A O 1
ATOM 730 N N . LEU A 1 94 ? 12.664 4.355 -9.182 1.00 90.44 94 LEU A N 1
ATOM 731 C CA . LEU A 1 94 ? 13.401 3.111 -9.349 1.00 90.44 94 LEU A CA 1
ATOM 732 C C . LEU A 1 94 ? 14.895 3.431 -9.439 1.00 90.44 94 LEU A C 1
ATOM 734 O O . LEU A 1 94 ? 15.304 4.272 -10.242 1.00 90.44 94 LEU A O 1
ATOM 738 N N . THR A 1 95 ? 15.709 2.729 -8.663 1.00 90.44 95 THR A N 1
ATOM 739 C CA . THR A 1 95 ? 17.169 2.864 -8.687 1.00 90.44 95 THR A CA 1
ATOM 740 C C . THR A 1 95 ? 17.794 1.516 -8.998 1.00 90.44 95 THR A C 1
ATOM 742 O O . THR A 1 95 ? 17.462 0.511 -8.376 1.00 90.44 95 THR A O 1
ATOM 745 N N . TRP A 1 96 ? 18.699 1.476 -9.969 1.00 86.88 96 TRP A N 1
ATOM 746 C CA . TRP A 1 96 ? 19.457 0.272 -10.286 1.00 86.88 96 TRP A CA 1
ATOM 747 C C . TRP A 1 96 ? 20.398 -0.064 -9.134 1.00 86.88 96 TRP A C 1
ATOM 749 O O . TRP A 1 96 ? 21.258 0.748 -8.778 1.00 86.88 96 TRP A O 1
ATOM 759 N N . ARG A 1 97 ? 20.260 -1.260 -8.565 1.00 84.31 97 ARG A N 1
ATOM 760 C CA . ARG A 1 97 ? 21.054 -1.685 -7.410 1.00 84.31 97 ARG A CA 1
ATOM 761 C C . ARG A 1 97 ? 22.241 -2.542 -7.824 1.00 84.31 97 ARG A C 1
ATOM 763 O O . ARG A 1 97 ? 23.379 -2.247 -7.469 1.00 84.31 97 ARG A O 1
ATOM 770 N N . ASP A 1 98 ? 21.985 -3.600 -8.582 1.00 79.94 98 ASP A N 1
ATOM 771 C CA . ASP A 1 98 ? 22.999 -4.528 -9.077 1.00 79.94 98 ASP A CA 1
ATOM 772 C C . ASP A 1 98 ? 22.607 -5.084 -10.451 1.00 79.94 98 ASP A C 1
ATOM 774 O O . ASP A 1 98 ? 21.610 -4.663 -11.028 1.00 79.94 98 ASP A O 1
ATOM 778 N N . ARG A 1 99 ? 23.433 -5.988 -11.000 1.00 74.12 99 ARG A N 1
ATOM 779 C CA . ARG A 1 99 ? 23.376 -6.453 -12.397 1.00 74.12 99 ARG A CA 1
ATOM 780 C C . ARG A 1 99 ? 21.984 -6.868 -12.883 1.00 74.12 99 ARG A C 1
ATOM 782 O O . ARG A 1 99 ? 21.751 -6.759 -14.080 1.00 74.12 99 ARG A O 1
ATOM 789 N N . ASP A 1 100 ? 21.100 -7.292 -11.983 1.00 82.25 100 ASP A N 1
ATOM 790 C CA . ASP A 1 100 ? 19.777 -7.803 -12.329 1.00 82.25 100 ASP A CA 1
ATOM 791 C C . ASP A 1 100 ? 18.685 -7.301 -11.375 1.00 82.25 100 ASP A C 1
ATOM 793 O O . ASP A 1 100 ? 17.657 -7.968 -11.222 1.00 82.25 100 ASP A O 1
ATOM 797 N N . SER A 1 101 ? 18.887 -6.169 -10.689 1.00 87.00 101 SER A N 1
ATOM 798 C CA . SER A 1 101 ? 17.881 -5.693 -9.742 1.00 87.00 101 SER A CA 1
ATOM 799 C C . SER A 1 101 ? 17.696 -4.186 -9.647 1.00 87.00 101 SER A C 1
ATOM 801 O O . SER A 1 101 ? 18.626 -3.381 -9.741 1.00 87.00 101 SER A O 1
ATOM 803 N N . TRP A 1 102 ? 16.437 -3.831 -9.401 1.00 89.81 102 TRP A N 1
ATOM 804 C CA . TRP A 1 102 ? 15.972 -2.476 -9.156 1.00 89.81 102 TRP A CA 1
ATOM 805 C C . TRP A 1 102 ? 15.424 -2.353 -7.741 1.00 89.81 102 TRP A C 1
ATOM 807 O O . TRP A 1 102 ? 14.741 -3.246 -7.246 1.00 89.81 102 TRP A O 1
ATOM 817 N N . GLU A 1 103 ? 15.683 -1.218 -7.115 1.00 90.44 103 GLU A N 1
ATOM 818 C CA . GLU A 1 103 ? 15.110 -0.809 -5.842 1.00 90.44 103 GLU A CA 1
ATOM 819 C C . GLU A 1 103 ? 14.008 0.228 -6.080 1.00 90.44 103 GLU A C 1
ATOM 821 O O . GLU A 1 103 ? 14.233 1.231 -6.755 1.00 90.44 103 GLU A O 1
ATOM 826 N N . ILE A 1 104 ? 12.818 -0.005 -5.525 1.00 88.44 104 ILE A N 1
ATOM 827 C CA . ILE A 1 104 ? 11.723 0.970 -5.470 1.00 88.44 104 ILE A CA 1
ATOM 828 C C . ILE A 1 104 ? 11.783 1.689 -4.133 1.00 88.44 104 ILE A C 1
ATOM 830 O O . ILE A 1 104 ? 11.746 1.027 -3.097 1.00 88.44 104 ILE A O 1
ATOM 834 N N . THR A 1 105 ? 11.759 3.018 -4.150 1.00 86.19 105 THR A N 1
ATOM 835 C CA . THR A 1 105 ? 11.617 3.820 -2.929 1.00 86.19 105 THR A CA 1
ATOM 836 C C . THR A 1 105 ? 10.157 4.206 -2.704 1.00 86.19 105 THR A C 1
ATOM 838 O O . THR A 1 105 ? 9.557 4.907 -3.521 1.00 86.19 105 THR A O 1
ATOM 841 N N . LEU A 1 106 ? 9.593 3.763 -1.581 1.00 81.94 106 LEU A N 1
ATOM 842 C CA . LEU A 1 106 ? 8.261 4.139 -1.111 1.00 81.94 106 LEU A CA 1
ATOM 843 C C . LEU A 1 106 ? 8.320 5.401 -0.229 1.00 81.94 106 LEU A C 1
ATOM 845 O O . LEU A 1 106 ? 9.341 5.636 0.425 1.00 81.94 106 LEU A O 1
ATOM 849 N N . PRO A 1 107 ? 7.237 6.199 -0.164 1.00 80.06 107 PRO A N 1
ATOM 850 C CA . PRO A 1 107 ? 7.135 7.311 0.780 1.00 80.06 107 PRO A CA 1
ATOM 851 C C . PRO A 1 107 ? 7.367 6.850 2.233 1.00 80.06 107 PRO A C 1
ATOM 853 O O . PRO A 1 107 ? 6.720 5.897 2.672 1.00 80.06 107 PRO A O 1
ATOM 856 N N . PRO A 1 108 ? 8.282 7.487 2.990 1.00 76.69 108 PRO A N 1
ATOM 857 C CA . PRO A 1 108 ? 8.682 7.021 4.321 1.00 76.69 108 PRO A CA 1
ATOM 858 C C . PRO A 1 108 ? 7.643 7.293 5.419 1.00 76.69 108 PRO A C 1
ATOM 860 O O . PRO A 1 108 ? 7.710 6.730 6.510 1.00 76.69 108 PRO A O 1
ATOM 863 N N . ASP A 1 109 ? 6.691 8.174 5.144 1.00 79.50 109 ASP A N 1
ATOM 864 C CA . ASP A 1 109 ? 5.636 8.635 6.041 1.00 79.50 109 ASP A CA 1
ATOM 865 C C . ASP A 1 109 ? 4.332 7.828 5.915 1.00 79.50 109 ASP A C 1
ATOM 867 O O . ASP A 1 109 ? 3.370 8.091 6.645 1.00 79.50 109 ASP A O 1
ATOM 871 N N . ALA A 1 110 ? 4.306 6.817 5.038 1.00 79.31 110 ALA A N 1
ATOM 872 C CA . ALA A 1 110 ? 3.128 6.010 4.755 1.00 79.31 110 ALA A CA 1
ATOM 873 C C . ALA A 1 110 ? 3.402 4.498 4.780 1.00 79.31 110 ALA A C 1
ATOM 875 O O . ALA A 1 110 ? 4.411 4.008 4.276 1.00 79.31 110 ALA A O 1
ATOM 876 N N . ILE A 1 111 ? 2.447 3.748 5.326 1.00 84.12 111 ILE A N 1
ATOM 877 C CA . ILE A 1 111 ? 2.388 2.286 5.290 1.00 84.12 111 ILE A CA 1
ATOM 878 C C . ILE A 1 111 ? 1.209 1.899 4.411 1.00 84.12 111 ILE A C 1
ATOM 880 O O . ILE A 1 111 ? 0.074 2.226 4.738 1.00 84.12 111 ILE A O 1
ATOM 884 N N . TYR A 1 112 ? 1.455 1.171 3.329 1.00 85.69 112 TYR A N 1
ATOM 885 C CA . TYR A 1 112 ? 0.404 0.726 2.417 1.00 85.69 112 TYR A CA 1
ATOM 886 C C . TYR A 1 112 ? -0.076 -0.673 2.792 1.00 85.69 112 TYR A C 1
ATOM 888 O O . TYR A 1 112 ? 0.741 -1.581 2.933 1.00 85.69 112 TYR A O 1
ATOM 896 N N . LEU A 1 113 ? -1.392 -0.850 2.925 1.00 86.81 113 LEU A N 1
ATOM 897 C CA . LEU A 1 113 ? -2.018 -2.130 3.248 1.00 86.81 113 LEU A CA 1
ATOM 898 C C . LEU A 1 113 ? -3.159 -2.461 2.277 1.00 86.81 113 LEU A C 1
ATOM 900 O O . LEU A 1 113 ? -4.058 -1.635 2.091 1.00 86.81 113 LEU A O 1
ATOM 904 N N . PRO A 1 114 ? -3.183 -3.681 1.713 1.00 88.44 114 PRO A N 1
ATOM 905 C CA . PRO A 1 114 ? -4.361 -4.204 1.037 1.00 88.44 114 PRO A CA 1
ATOM 906 C C . PRO A 1 114 ? -5.570 -4.226 1.978 1.00 88.44 114 PRO A C 1
ATOM 908 O O . PRO A 1 114 ? -5.437 -4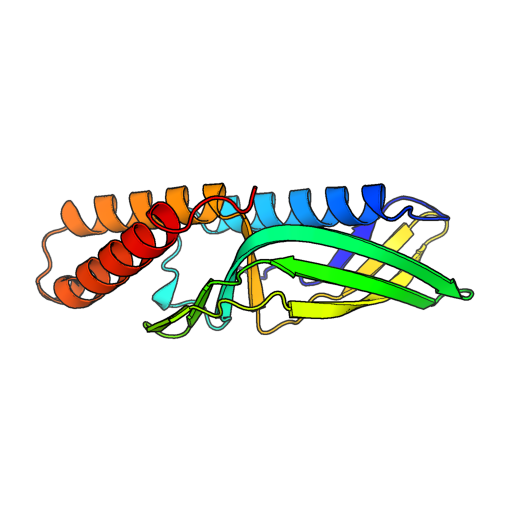.509 3.175 1.00 88.44 114 PRO A O 1
ATOM 911 N N . ARG A 1 115 ? -6.761 -3.933 1.447 1.00 85.75 115 ARG A N 1
ATOM 912 C CA . ARG A 1 115 ? -8.008 -3.865 2.223 1.00 85.75 115 ARG A CA 1
ATOM 913 C C . ARG A 1 115 ? -8.298 -5.137 3.016 1.00 85.75 115 ARG A C 1
ATOM 915 O O . ARG A 1 115 ? -8.713 -5.040 4.166 1.00 85.75 115 ARG A O 1
ATOM 922 N N . ASP A 1 116 ? -8.103 -6.311 2.430 1.00 86.00 116 ASP A N 1
ATOM 923 C CA . ASP A 1 116 ? -8.347 -7.601 3.084 1.00 86.00 116 ASP A CA 1
ATOM 924 C C . ASP A 1 116 ? -7.443 -7.803 4.311 1.00 86.00 116 ASP A C 1
ATOM 926 O O . ASP A 1 116 ? -7.922 -8.175 5.386 1.00 86.00 116 ASP A O 1
ATOM 930 N N . ILE A 1 117 ? -6.158 -7.461 4.185 1.00 86.75 117 ILE A N 1
ATOM 931 C CA . ILE A 1 117 ? -5.187 -7.528 5.281 1.00 86.75 117 ILE A CA 1
ATOM 932 C C . ILE A 1 117 ? -5.521 -6.493 6.355 1.00 86.75 117 ILE A C 1
ATOM 934 O O . ILE A 1 117 ? -5.540 -6.819 7.542 1.00 86.75 117 ILE A O 1
ATOM 938 N N . ALA A 1 118 ? -5.855 -5.265 5.954 1.00 84.94 118 ALA A N 1
ATOM 939 C CA . ALA A 1 118 ? -6.259 -4.221 6.885 1.00 84.94 118 ALA A CA 1
ATOM 940 C C . ALA A 1 118 ? -7.500 -4.634 7.690 1.00 84.94 118 ALA A C 1
ATOM 942 O O . ALA A 1 118 ? -7.484 -4.539 8.914 1.00 84.94 118 ALA A O 1
ATOM 943 N N . VAL A 1 119 ? -8.551 -5.146 7.037 1.00 86.50 119 VAL A N 1
ATOM 944 C CA . VAL A 1 119 ? -9.767 -5.629 7.716 1.00 86.50 119 VAL A CA 1
ATOM 945 C C . VAL A 1 119 ? -9.427 -6.710 8.738 1.00 86.50 119 VAL A C 1
ATOM 947 O O . VAL A 1 119 ? -9.942 -6.658 9.854 1.00 86.50 119 VAL A O 1
ATOM 950 N N . ARG A 1 120 ? -8.533 -7.647 8.399 1.00 87.50 120 ARG A N 1
ATOM 951 C CA . ARG A 1 120 ? -8.101 -8.704 9.321 1.00 87.50 120 ARG A CA 1
ATOM 952 C C . ARG A 1 120 ? -7.401 -8.138 10.559 1.00 87.50 120 ARG A C 1
ATOM 954 O O . ARG A 1 120 ? -7.803 -8.474 11.671 1.00 87.50 120 ARG A O 1
ATOM 961 N N . ILE A 1 121 ? -6.429 -7.240 10.380 1.00 85.44 121 ILE A N 1
ATOM 962 C CA . ILE A 1 121 ? -5.693 -6.607 11.491 1.00 85.44 121 ILE A CA 1
ATOM 963 C C . ILE A 1 121 ? -6.645 -5.796 12.379 1.00 85.44 121 ILE A C 1
ATOM 965 O O . ILE A 1 121 ? -6.609 -5.901 13.603 1.00 85.44 121 ILE A O 1
ATOM 969 N N . LEU A 1 122 ? -7.535 -5.006 11.774 1.00 82.25 122 LEU A N 1
ATOM 970 C CA . LEU A 1 122 ? -8.491 -4.165 12.497 1.00 82.25 122 LEU A CA 1
ATOM 971 C C . LEU A 1 122 ? -9.513 -4.995 13.277 1.00 82.25 122 LEU A C 1
ATOM 973 O O . LEU A 1 122 ? -9.830 -4.659 14.418 1.00 82.25 122 LEU A O 1
ATOM 977 N N . ALA A 1 123 ? -10.017 -6.080 12.682 1.00 85.19 123 ALA A N 1
ATOM 978 C CA . ALA A 1 123 ? -10.910 -7.018 13.353 1.00 85.19 123 ALA A CA 1
ATOM 979 C C . ALA A 1 123 ? -10.209 -7.689 14.540 1.00 85.19 123 ALA A C 1
ATOM 981 O O . ALA A 1 123 ? -10.786 -7.762 15.624 1.00 85.19 123 ALA A O 1
ATOM 982 N N . HIS A 1 124 ? -8.957 -8.118 14.353 1.00 85.00 124 HIS A N 1
ATOM 983 C CA . HIS A 1 124 ? -8.153 -8.714 15.414 1.00 85.00 124 HIS A CA 1
ATOM 984 C C . HIS A 1 124 ? -7.920 -7.729 16.569 1.00 85.00 124 HIS A C 1
ATOM 986 O O . HIS A 1 124 ? -8.187 -8.053 17.722 1.00 85.00 124 HIS A O 1
ATOM 992 N N . GLN A 1 125 ? -7.524 -6.487 16.278 1.00 80.44 125 GLN A N 1
ATOM 993 C CA . GLN A 1 125 ? -7.364 -5.449 17.300 1.00 80.44 125 GLN A CA 1
ATOM 994 C C . GLN A 1 125 ? -8.662 -5.134 18.038 1.00 80.44 125 GLN A C 1
ATOM 996 O O . GLN A 1 125 ? -8.647 -4.952 19.256 1.00 80.44 125 GLN A O 1
ATOM 1001 N N . LEU A 1 126 ? -9.783 -5.050 17.317 1.00 81.38 126 LEU A N 1
ATOM 1002 C CA . LEU A 1 126 ? -11.079 -4.800 17.931 1.00 81.38 126 LEU A CA 1
ATOM 1003 C C . LEU A 1 126 ? -11.453 -5.940 18.884 1.00 81.38 126 LEU A C 1
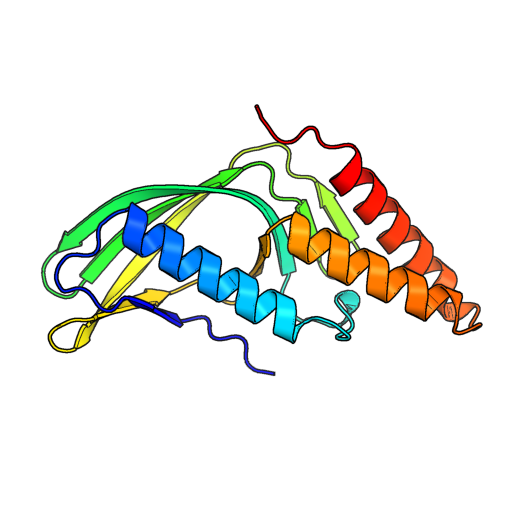ATOM 1005 O O . LEU A 1 126 ? -11.845 -5.651 20.011 1.00 81.38 126 LEU A O 1
ATOM 1009 N N . ALA A 1 127 ? -11.263 -7.196 18.466 1.00 83.12 127 ALA A N 1
ATOM 1010 C CA . ALA A 1 127 ? -11.496 -8.378 19.292 1.00 83.12 127 ALA A CA 1
ATOM 1011 C C . ALA A 1 127 ? -10.634 -8.365 20.567 1.00 83.12 127 ALA A C 1
ATOM 1013 O O . ALA A 1 127 ? -11.164 -8.492 21.671 1.00 83.12 127 ALA A O 1
ATOM 1014 N N . THR A 1 128 ? -9.331 -8.106 20.434 1.00 80.25 128 THR A N 1
ATOM 1015 C CA . THR A 1 128 ? -8.405 -8.015 21.573 1.00 80.25 128 THR A CA 1
ATOM 1016 C C . THR A 1 128 ? -8.808 -6.904 22.539 1.00 80.25 128 THR A C 1
ATOM 1018 O O . THR A 1 128 ? -8.821 -7.110 23.752 1.00 80.25 128 THR A O 1
ATOM 1021 N N . LEU A 1 129 ? -9.195 -5.731 22.024 1.00 76.69 129 LEU A N 1
ATOM 1022 C CA . LEU A 1 129 ? -9.669 -4.633 22.863 1.00 76.69 129 LEU A CA 1
ATOM 1023 C C . LEU A 1 129 ? -11.012 -4.942 23.523 1.00 76.69 129 LEU A C 1
ATOM 1025 O O . LEU A 1 129 ? -11.261 -4.423 24.602 1.00 76.69 129 LEU A O 1
ATOM 1029 N N . THR A 1 130 ? -11.911 -5.705 22.901 1.00 74.56 130 THR A N 1
ATOM 1030 C CA . THR A 1 130 ? -13.172 -6.104 23.548 1.00 74.56 130 THR A CA 1
ATOM 1031 C C . THR A 1 130 ? -12.969 -7.126 24.659 1.00 74.56 130 THR A C 1
ATOM 1033 O O . THR A 1 130 ? -13.726 -7.083 25.621 1.00 74.56 130 THR A O 1
ATOM 1036 N N . ASP A 1 131 ? -11.941 -7.970 24.552 1.00 71.19 131 ASP A N 1
ATOM 1037 C CA . ASP A 1 131 ? -11.616 -9.014 25.533 1.00 71.19 131 ASP A CA 1
ATOM 1038 C C . ASP A 1 131 ? -10.834 -8.465 26.743 1.00 71.19 131 ASP A C 1
ATOM 1040 O O . ASP A 1 131 ? -10.981 -8.925 27.871 1.00 71.19 131 ASP A O 1
ATOM 1044 N N . THR A 1 132 ? -10.042 -7.405 26.538 1.00 63.22 132 THR A N 1
ATOM 1045 C CA . THR A 1 132 ? -9.439 -6.643 27.641 1.00 63.22 132 THR A CA 1
ATOM 1046 C C . THR A 1 132 ? -10.376 -5.515 28.074 1.00 63.22 132 THR A C 1
ATOM 1048 O O . THR A 1 132 ? -10.816 -4.689 27.281 1.00 63.22 132 THR A O 1
ATOM 1051 N N . GLU A 1 133 ? -10.695 -5.445 29.363 1.00 56.62 133 GLU A N 1
ATOM 1052 C CA . GLU A 1 133 ? -11.784 -4.617 29.898 1.00 56.62 133 GLU A CA 1
ATOM 1053 C C . GLU A 1 133 ? -11.410 -3.188 30.399 1.00 56.62 133 GLU A C 1
ATOM 1055 O O . GLU A 1 133 ? -12.037 -2.717 31.349 1.00 56.62 133 GLU A O 1
ATOM 1060 N N . PRO A 1 134 ? -10.429 -2.412 29.866 1.00 60.44 134 PRO A N 1
ATOM 1061 C CA . PRO A 1 134 ? -10.228 -1.053 30.358 1.00 60.44 134 PRO A CA 1
ATOM 1062 C C . PRO A 1 134 ? -11.135 -0.042 29.635 1.00 60.44 134 PRO A C 1
ATOM 1064 O O . PRO A 1 134 ? -11.088 0.115 28.413 1.00 60.44 134 PRO A O 1
ATOM 1067 N N . LYS A 1 135 ? -11.876 0.755 30.418 1.00 59.41 135 LYS A N 1
ATOM 1068 C CA . LYS A 1 135 ? -12.660 1.929 29.964 1.00 59.41 135 LYS A CA 1
ATOM 1069 C C . LYS A 1 135 ? -11.841 2.958 29.162 1.00 59.41 135 LYS A C 1
ATOM 1071 O O . LYS A 1 135 ? -12.407 3.764 28.433 1.00 59.41 135 LYS A O 1
ATOM 1076 N N . SER A 1 136 ? -10.508 2.946 29.266 1.00 60.12 136 SER A N 1
ATOM 1077 C CA . SER A 1 136 ? -9.620 3.820 28.483 1.00 60.12 136 SER A CA 1
ATOM 1078 C C . SER A 1 136 ? -9.513 3.426 27.002 1.00 60.12 136 SER A C 1
ATOM 1080 O O . SER A 1 136 ? -9.038 4.223 26.193 1.00 60.12 136 SER A O 1
ATOM 1082 N N . ALA A 1 137 ? -9.966 2.225 26.628 1.00 67.81 137 ALA A N 1
ATOM 1083 C CA . ALA A 1 137 ? -9.964 1.740 25.250 1.00 67.81 137 ALA A CA 1
ATOM 1084 C C . ALA A 1 137 ? -11.268 2.033 24.485 1.00 67.81 137 ALA A C 1
ATOM 1086 O O . ALA A 1 137 ? -11.312 1.795 23.279 1.00 67.81 137 ALA A O 1
ATOM 1087 N N . GLU A 1 138 ? -12.307 2.569 25.137 1.00 74.31 138 GLU A N 1
ATOM 1088 C CA . GLU A 1 138 ? -13.632 2.827 24.543 1.00 74.31 138 GLU A CA 1
ATOM 1089 C C . GLU A 1 138 ? -13.531 3.643 23.240 1.00 74.31 138 GLU A C 1
ATOM 1091 O O . GLU A 1 138 ? -14.045 3.249 22.194 1.00 74.31 138 GLU A O 1
ATOM 1096 N N . SER A 1 139 ? -12.759 4.734 23.262 1.00 74.12 139 SER A N 1
ATOM 1097 C CA . SER A 1 139 ? -12.547 5.592 22.091 1.00 74.12 139 SER A CA 1
ATOM 1098 C C . SER A 1 139 ? -11.831 4.860 20.952 1.00 74.12 139 SER A C 1
ATOM 1100 O O . SER A 1 139 ? -12.180 5.045 19.787 1.00 74.12 139 SER A O 1
ATOM 1102 N N . LYS A 1 140 ? -10.862 3.987 21.268 1.00 74.19 140 LYS A N 1
ATOM 1103 C CA . LYS A 1 140 ? -10.160 3.171 20.263 1.00 74.19 140 LYS A CA 1
ATOM 1104 C C . LYS A 1 140 ? -11.102 2.143 19.635 1.00 74.19 140 LYS A C 1
ATOM 1106 O O . LYS A 1 140 ? -11.106 2.007 18.415 1.00 74.19 140 LYS A O 1
ATOM 1111 N N . LYS A 1 141 ? -11.944 1.480 20.440 1.00 76.69 141 LYS A N 1
ATOM 1112 C CA . LYS A 1 141 ? -12.971 0.535 19.962 1.00 76.69 141 LYS A CA 1
ATOM 1113 C C . LYS A 1 141 ? -13.922 1.206 18.976 1.00 76.69 141 LYS A C 1
ATOM 1115 O O . LYS A 1 141 ? -14.150 0.671 17.896 1.00 76.69 141 LYS A O 1
ATOM 1120 N N . VAL A 1 142 ? -14.424 2.398 19.310 1.00 79.88 142 VAL A N 1
ATOM 1121 C CA . VAL A 1 142 ? -15.333 3.159 18.437 1.00 79.88 142 VAL A CA 1
ATOM 1122 C C . VAL A 1 142 ? -14.661 3.525 17.115 1.00 79.88 142 VAL A C 1
ATOM 1124 O O . VAL A 1 142 ? -15.269 3.353 16.059 1.00 79.88 142 VAL A O 1
ATOM 1127 N N . VAL A 1 143 ? -13.408 3.993 17.142 1.00 78.56 143 VAL A N 1
ATOM 1128 C CA . VAL A 1 143 ? -12.672 4.335 15.914 1.00 78.56 143 VAL A CA 1
ATOM 1129 C C . VAL A 1 143 ? -12.428 3.097 15.049 1.00 78.56 143 VAL A C 1
ATOM 1131 O O . VAL A 1 143 ? -12.713 3.144 13.852 1.00 78.56 143 VAL A O 1
ATOM 1134 N N . LEU A 1 144 ? -11.970 1.987 15.638 1.00 78.12 144 LEU A N 1
ATOM 1135 C CA . LEU A 1 144 ? -11.745 0.732 14.914 1.00 78.12 144 LEU A CA 1
ATOM 1136 C C . LEU A 1 144 ? -13.038 0.181 14.315 1.00 78.12 144 LEU A C 1
ATOM 1138 O O . LEU A 1 144 ? -13.061 -0.148 13.134 1.00 78.12 144 LEU A O 1
ATOM 1142 N N . ALA A 1 145 ? -14.127 0.135 15.086 1.00 80.6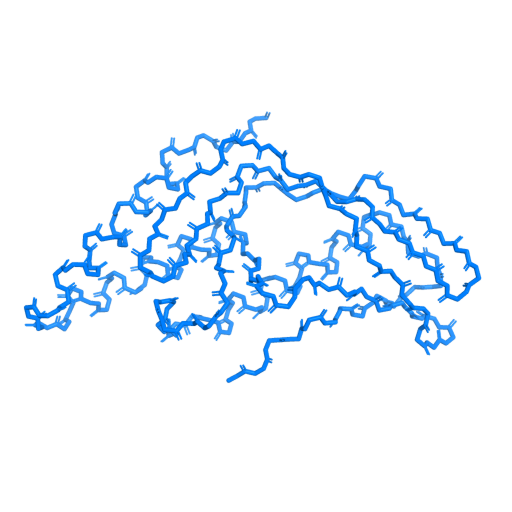2 145 ALA A N 1
ATOM 1143 C CA . ALA A 1 145 ? -15.425 -0.333 14.605 1.00 80.62 145 ALA A CA 1
ATOM 1144 C C . ALA A 1 145 ? -15.954 0.540 13.459 1.00 80.62 145 ALA A C 1
ATOM 1146 O O . ALA A 1 145 ? -16.484 0.027 12.473 1.00 80.62 145 ALA A O 1
ATOM 1147 N N . ARG A 1 146 ? -15.774 1.865 13.551 1.00 79.06 146 ARG A N 1
ATOM 1148 C CA . ARG A 1 146 ? -16.177 2.797 12.494 1.00 79.06 146 ARG A CA 1
ATOM 1149 C C . ARG A 1 146 ? -15.342 2.604 11.232 1.00 79.06 146 ARG A C 1
ATOM 1151 O O . ARG A 1 146 ? -15.914 2.551 10.152 1.00 79.06 146 ARG A O 1
ATOM 1158 N N . LEU A 1 147 ? -14.023 2.462 11.354 1.00 77.00 147 LEU A N 1
ATOM 1159 C CA . LEU A 1 147 ? -13.134 2.219 10.216 1.00 77.00 147 LEU A CA 1
ATOM 1160 C C . LEU A 1 147 ? -13.412 0.848 9.575 1.00 77.00 147 LEU A C 1
ATOM 1162 O O . LEU A 1 147 ? -13.512 0.763 8.357 1.00 77.00 147 LEU A O 1
ATOM 1166 N N . LEU A 1 148 ? -13.628 -0.201 10.373 1.00 80.56 148 LEU A N 1
ATOM 1167 C CA . LEU A 1 148 ? -13.998 -1.527 9.878 1.00 80.56 148 LEU A CA 1
ATOM 1168 C C . LEU A 1 148 ? -15.328 -1.481 9.117 1.00 80.56 148 LEU A C 1
ATOM 1170 O O . LEU A 1 148 ? -15.414 -2.002 8.010 1.00 80.56 148 LEU A O 1
ATOM 1174 N N . LYS A 1 149 ? -16.338 -0.791 9.660 1.00 80.88 149 LYS A N 1
ATOM 1175 C CA . LYS A 1 149 ? -17.610 -0.556 8.968 1.00 80.88 149 LYS A CA 1
ATOM 1176 C C . LYS A 1 149 ? -17.398 0.151 7.627 1.00 80.88 149 LYS A C 1
ATOM 1178 O O . LYS A 1 149 ? -17.930 -0.300 6.623 1.00 80.88 149 LYS A O 1
ATOM 1183 N N . LEU A 1 150 ? -16.598 1.216 7.601 1.00 77.06 150 LEU A N 1
ATOM 1184 C CA . LEU A 1 150 ? -16.309 1.973 6.381 1.00 77.06 150 LEU A CA 1
ATOM 1185 C C . LEU A 1 150 ? -15.608 1.123 5.320 1.00 77.06 150 LEU A C 1
ATOM 1187 O O . LEU A 1 150 ? -16.009 1.154 4.160 1.00 77.06 150 LEU A O 1
ATOM 1191 N N . LEU A 1 151 ? -14.613 0.329 5.725 1.00 75.88 151 LEU A N 1
ATOM 1192 C CA . LEU A 1 151 ? -13.939 -0.589 4.818 1.00 75.88 151 LEU A CA 1
ATOM 1193 C C . LEU A 1 151 ? -14.930 -1.614 4.275 1.00 75.88 151 LEU A C 1
ATOM 1195 O O . LEU A 1 151 ? -14.970 -1.796 3.065 1.00 75.88 151 LEU A O 1
ATOM 1199 N N . LEU A 1 152 ? -15.753 -2.239 5.125 1.00 78.69 152 LEU A N 1
ATOM 1200 C CA . LEU A 1 152 ? -16.728 -3.265 4.734 1.00 78.69 152 LEU A CA 1
ATOM 1201 C C . LEU A 1 152 ? -17.866 -2.739 3.845 1.00 78.69 152 LEU A C 1
ATOM 1203 O O . LEU A 1 152 ? -18.297 -3.457 2.947 1.00 78.69 152 LEU A O 1
ATOM 1207 N N . GLU A 1 153 ? -18.335 -1.511 4.076 1.00 74.62 153 GLU A N 1
ATOM 1208 C CA . GLU A 1 153 ? -19.420 -0.879 3.312 1.00 74.62 153 GLU A CA 1
ATOM 1209 C C . GLU A 1 153 ? -18.957 -0.262 1.984 1.00 74.62 153 GLU A C 1
ATOM 1211 O O . GLU A 1 153 ? -19.797 0.017 1.126 1.00 74.62 153 GLU A O 1
ATOM 1216 N N . GLN A 1 154 ? -17.650 -0.063 1.773 1.00 63.62 154 GLN A N 1
ATOM 1217 C CA . GLN A 1 154 ? -17.138 0.286 0.449 1.00 63.62 154 GLN A CA 1
ATOM 1218 C C . GLN A 1 154 ? -17.336 -0.901 -0.506 1.00 63.62 154 GLN A C 1
ATOM 1220 O O . GLN A 1 154 ? -16.802 -1.986 -0.245 1.00 63.62 154 GLN A O 1
ATOM 1225 N N . PRO A 1 155 ? -18.095 -0.731 -1.607 1.00 51.44 155 PRO A N 1
ATOM 1226 C CA . PRO A 1 155 ? -18.140 -1.748 -2.641 1.00 51.44 155 PRO A CA 1
ATOM 1227 C C . PRO A 1 155 ? -16.727 -1.896 -3.200 1.00 51.44 155 PRO A C 1
ATOM 1229 O O . PRO A 1 155 ? -16.136 -0.897 -3.601 1.00 51.44 155 PRO A O 1
ATOM 1232 N N . ALA A 1 156 ? -16.203 -3.126 -3.242 1.00 46.97 156 ALA A N 1
ATOM 1233 C CA . ALA A 1 156 ? -15.021 -3.425 -4.047 1.00 46.97 156 ALA A CA 1
ATOM 1234 C C . ALA A 1 156 ? -15.300 -2.857 -5.438 1.00 46.97 156 ALA A C 1
ATOM 1236 O O . ALA A 1 156 ? -16.318 -3.225 -6.044 1.00 46.97 156 ALA A O 1
ATOM 1237 N N . ALA A 1 157 ? -14.499 -1.887 -5.883 1.00 45.75 157 ALA A N 1
ATOM 1238 C CA . ALA A 1 157 ? -14.778 -1.201 -7.133 1.00 45.75 157 ALA A CA 1
ATOM 1239 C C . ALA A 1 157 ? -14.875 -2.287 -8.213 1.00 45.75 157 ALA A C 1
ATOM 1241 O O . ALA A 1 157 ? -13.931 -3.054 -8.388 1.00 45.75 157 ALA A O 1
ATOM 1242 N N . ARG A 1 158 ? -16.032 -2.442 -8.865 1.00 33.34 158 ARG A N 1
ATOM 1243 C CA . ARG A 1 158 ? -16.179 -3.413 -9.959 1.00 33.34 158 ARG A CA 1
ATOM 1244 C C . ARG A 1 158 ? -15.243 -3.011 -11.091 1.00 33.34 158 ARG A C 1
ATOM 1246 O O . ARG A 1 158 ? -15.318 -1.840 -11.515 1.00 33.34 158 ARG A O 1
#

Foldseek 3Di:
DQLDQKFKQQAPDDDQVSVQVSVQVSLLVSLVVCQVPDQLPDQAKEWEFLDKGWDDWADDPFKTKIKIKTAFIFIDYNLDTDTDRHIDIDIWIWGRDDPGMIMTGHDSRYRYHYLVSLLVSLVSVLVVLVVDDDPVCPSVNVSSVVVNCVSVPDDSPD

Secondary structure (DSSP, 8-state):
-----EEEE--SS--HHHHHHHHHHHHHHHHHHHTTS-GGG-SSEEEEESEEEEEEEEEETTEEEEEEEEESPEEEETTEEEE--SPEEEEEEEEEEETTEEEEEPPTTEEEEEHHHHHHHHHHHHHHHHHS--GGGHHHHHHHHHHHHHHHHSPPP-